Protein AF-T1D1I5-F1 (afdb_monomer)

Secondary structure (DSSP, 8-state):
-HHHHHHHHSSS-EEEEE--S-TTSS--EEEEEEEEEEETTEEEEEEEEEE-------HHHHHHHHHHHHHHHTS---HHHHHHHHHTT-

Radius of gyration: 21.65 Å; Cα contacts (8 Å, |Δi|>4): 83; chains: 1; bounding box: 63×21×51 Å

pLDDT: mean 75.47, std 11.28, range [46.16, 91.44]

Organism: Silene latifolia (NCBI:txid37657)

Sequence (90 aa):
IVHDFYSREVANPIHLTVDTAFTNGVPTIKAFVSVNLALGGQALAAQFQEVPAELLLSEAERVGYELLKSTMADKIPSDMEGMESTLERI

Foldseek 3Di:
DVLVVVVVVDPWDKDWDWPPVCPVLDIDIWIWTWDQDDDPRDGDDTDTDTDDDDDDDDPVRVVVSVVVSVVVVPPDDDVVVVVVVVVVVD

Solvent-accessible surface area (backbone atoms only — not comparable to full-atom values): 5738 Å² total; per-residue (Å²): 108,72,65,67,56,45,53,73,78,37,90,78,47,76,48,74,48,72,49,83,78,43,86,79,79,52,74,48,65,46,30,27,37,72,43,79,42,59,62,96,86,43,80,75,46,78,43,75,46,79,46,97,64,81,91,84,68,55,72,71,53,46,53,55,47,53,56,54,53,54,63,58,69,71,63,64,75,51,74,63,63,57,49,53,64,56,61,77,74,112

Mean predicted aligned error: 12.76 Å

Nearest PDB structures (foldseek):
  8ppl-assembly1_I4  TM=5.840E-01  e=3.740E-06  Homo sapiens
  3j8c-assembly1_F  TM=6.199E-01  e=1.096E-04  Homo sapiens
  8oz0-assembly1_6  TM=5.852E-01  e=1.251E-04  Homo sapiens
  6yam-assembly1_q  TM=5.540E-01  e=4.402E-04  Oryctolagus cuniculus
  8amz-assembly1_U  TM=5.486E-01  e=8.669E-03  Spinacia oleracea

Structure (mmCIF, N/CA/C/O backbone):
data_AF-T1D1I5-F1
#
_entry.id   AF-T1D1I5-F1
#
loop_
_atom_site.group_PDB
_atom_site.id
_atom_site.type_symbol
_atom_site.label_atom_id
_atom_site.label_alt_id
_atom_site.label_comp_id
_atom_site.label_asym_id
_atom_site.label_entity_id
_atom_site.label_seq_id
_atom_site.pdbx_PDB_ins_code
_atom_site.Cartn_x
_atom_site.Cartn_y
_atom_site.Cartn_z
_atom_site.occupancy
_atom_site.B_iso_or_equiv
_atom_site.auth_seq_id
_atom_site.auth_comp_id
_atom_site.auth_asym_id
_atom_site.auth_atom_id
_atom_site.pdbx_PDB_model_num
ATOM 1 N N . ILE A 1 1 ? -5.852 11.192 12.219 1.00 67.94 1 ILE A N 1
ATOM 2 C CA . ILE A 1 1 ? -6.557 12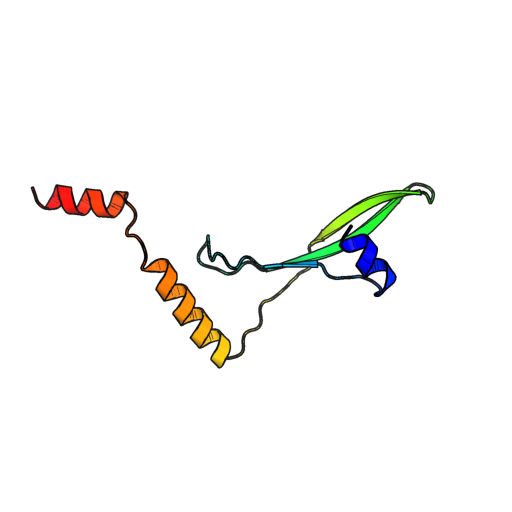.142 11.322 1.00 67.94 1 ILE A CA 1
ATOM 3 C C . ILE A 1 1 ? -7.121 11.413 10.105 1.00 67.94 1 ILE A C 1
ATOM 5 O O . ILE A 1 1 ? -8.327 11.261 10.062 1.00 67.94 1 ILE A O 1
ATOM 9 N N . VAL A 1 2 ? -6.307 10.884 9.178 1.00 82.12 2 VAL A N 1
ATOM 10 C CA . VAL A 1 2 ? -6.850 10.172 7.996 1.00 82.12 2 VAL A CA 1
ATOM 11 C C . VAL A 1 2 ? -7.562 8.862 8.371 1.00 82.12 2 VAL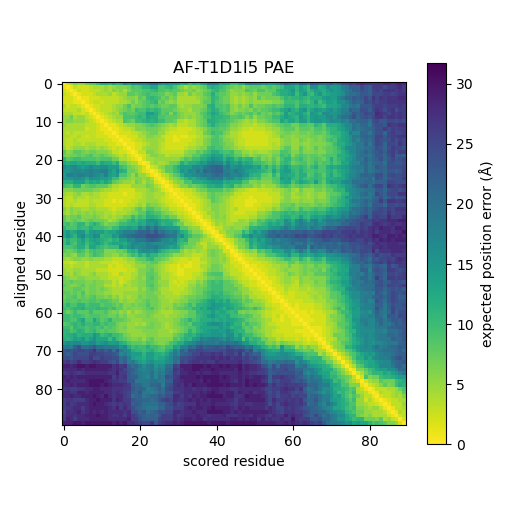 A C 1
ATOM 13 O O . VAL A 1 2 ? -8.685 8.645 7.940 1.00 82.12 2 VAL A O 1
ATOM 16 N N . HIS A 1 3 ? -6.960 8.017 9.218 1.00 75.00 3 HIS A N 1
ATOM 17 C CA . HIS A 1 3 ? -7.587 6.748 9.624 1.00 75.00 3 HIS A CA 1
ATOM 18 C C . HIS A 1 3 ? -8.897 6.953 10.406 1.00 75.00 3 HIS A C 1
ATOM 20 O O . HIS A 1 3 ? -9.876 6.286 10.122 1.00 75.00 3 HIS A O 1
ATOM 26 N N . ASP A 1 4 ? -8.953 7.923 11.327 1.00 75.50 4 ASP A N 1
ATOM 27 C CA . ASP A 1 4 ? -10.159 8.200 12.129 1.00 75.50 4 ASP A CA 1
ATOM 28 C C . ASP A 1 4 ? -11.348 8.656 11.273 1.00 75.50 4 ASP A C 1
ATOM 30 O O . ASP A 1 4 ? -12.494 8.353 11.590 1.00 75.50 4 ASP A O 1
ATOM 34 N N . PHE A 1 5 ? -11.074 9.360 10.172 1.00 81.81 5 PHE A N 1
ATOM 35 C CA . PHE A 1 5 ? -12.105 9.803 9.241 1.00 81.81 5 PHE A CA 1
ATOM 36 C C . PHE A 1 5 ? -12.710 8.617 8.478 1.00 81.81 5 PHE A C 1
ATOM 38 O O . PHE A 1 5 ? -13.920 8.418 8.508 1.00 81.81 5 PHE A O 1
ATOM 45 N N . TYR A 1 6 ? -11.874 7.783 7.853 1.00 80.25 6 TYR A N 1
ATOM 46 C CA . TYR A 1 6 ? -12.358 6.657 7.044 1.00 80.25 6 TYR A CA 1
ATOM 47 C C . TYR A 1 6 ? -12.914 5.495 7.873 1.00 80.25 6 TYR A C 1
ATOM 49 O O . TYR A 1 6 ? -13.817 4.802 7.407 1.00 80.25 6 TYR A O 1
ATOM 57 N N . SER A 1 7 ? -12.455 5.318 9.114 1.00 77.44 7 SER A N 1
ATOM 58 C CA . SER A 1 7 ? -13.013 4.318 10.034 1.00 77.44 7 SER A CA 1
ATOM 59 C C . SER A 1 7 ? -14.477 4.575 10.409 1.00 77.44 7 SER A C 1
ATOM 61 O O . SER A 1 7 ? -15.135 3.670 10.914 1.00 77.44 7 SER A O 1
ATOM 63 N N . ARG A 1 8 ? -14.996 5.793 10.196 1.00 80.88 8 ARG A N 1
ATOM 64 C CA . ARG A 1 8 ? -16.414 6.123 10.431 1.00 80.88 8 ARG A CA 1
ATOM 65 C C . ARG A 1 8 ? -17.309 5.745 9.253 1.00 80.88 8 ARG A C 1
ATOM 67 O O . ARG A 1 8 ? -18.483 5.465 9.458 1.00 80.88 8 ARG A O 1
ATOM 74 N N . GLU A 1 9 ? -16.746 5.729 8.050 1.00 83.19 9 GLU A N 1
ATOM 75 C CA . GLU A 1 9 ? -17.476 5.495 6.802 1.00 83.19 9 GLU A CA 1
ATOM 76 C C . GLU A 1 9 ? -17.468 4.015 6.395 1.00 83.19 9 GLU A C 1
ATOM 78 O O . GLU A 1 9 ? -18.420 3.528 5.788 1.00 83.19 9 GLU A O 1
ATOM 83 N N . VAL A 1 10 ? -16.395 3.283 6.723 1.00 80.81 10 VAL A N 1
ATOM 84 C CA . VAL A 1 10 ? -16.201 1.890 6.299 1.00 80.81 10 VAL A CA 1
ATOM 85 C C . VAL A 1 10 ? -15.680 1.039 7.453 1.00 80.81 10 VAL A C 1
ATOM 87 O O . VAL A 1 10 ? -14.768 1.428 8.182 1.00 80.81 10 VAL A O 1
ATOM 90 N N . ALA A 1 11 ? -16.225 -0.171 7.585 1.00 77.25 11 ALA A N 1
ATOM 91 C CA . ALA A 1 11 ? -15.681 -1.180 8.483 1.00 77.25 11 ALA A CA 1
ATOM 92 C C . ALA A 1 11 ? -14.345 -1.713 7.929 1.00 77.25 11 ALA A C 1
ATOM 94 O O . ALA A 1 11 ? -14.318 -2.291 6.846 1.00 77.25 11 ALA A O 1
ATOM 95 N N . ASN A 1 12 ? -13.259 -1.554 8.695 1.00 80.06 12 ASN A N 1
ATOM 96 C CA . ASN A 1 12 ? -11.886 -1.978 8.363 1.00 80.06 12 ASN A CA 1
ATOM 97 C C . ASN A 1 12 ? -11.279 -1.280 7.124 1.00 80.06 12 ASN A C 1
ATOM 99 O O . ASN A 1 12 ? -11.098 -1.912 6.081 1.00 80.06 12 ASN A O 1
ATOM 103 N N . PRO A 1 13 ? -10.922 0.014 7.216 1.00 85.81 13 PRO A N 1
ATOM 104 C CA . PRO A 1 13 ? -10.246 0.705 6.122 1.00 85.81 13 PRO A CA 1
ATOM 105 C C . PRO A 1 13 ? -8.831 0.150 5.880 1.00 85.81 13 PRO A C 1
ATOM 107 O O . PRO A 1 13 ? -8.087 -0.131 6.824 1.00 85.81 13 PRO A O 1
ATOM 110 N N . ILE A 1 14 ? -8.444 0.049 4.603 1.00 88.69 14 ILE A N 1
ATOM 111 C CA . ILE A 1 14 ? -7.093 -0.337 4.175 1.00 88.69 14 ILE A CA 1
ATOM 112 C C . ILE A 1 14 ? -6.317 0.912 3.754 1.00 88.69 14 ILE A C 1
ATOM 114 O O . ILE A 1 14 ? -6.716 1.649 2.853 1.00 88.69 14 ILE A O 1
ATOM 118 N N . HIS A 1 15 ? 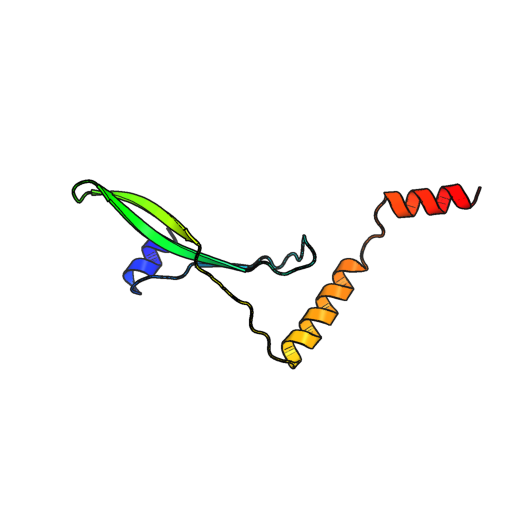-5.180 1.134 4.401 1.00 89.31 15 H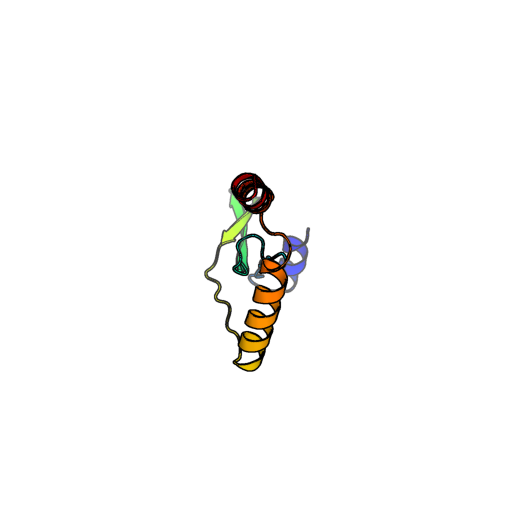IS A N 1
ATOM 119 C CA . HIS A 1 15 ? -4.229 2.189 4.093 1.00 89.31 15 HIS A CA 1
ATOM 120 C C . HIS A 1 15 ? -3.129 1.637 3.192 1.00 89.31 15 HIS A C 1
ATOM 122 O O . HIS A 1 15 ? -2.342 0.799 3.619 1.00 89.31 15 HIS A O 1
ATOM 128 N N . LEU A 1 16 ? -3.060 2.123 1.957 1.00 89.50 16 LEU A N 1
ATOM 129 C CA . LEU A 1 16 ? -2.033 1.735 0.995 1.00 89.50 16 LEU A CA 1
ATOM 130 C C . LEU A 1 16 ? -0.955 2.814 0.917 1.00 89.50 16 LEU A C 1
ATOM 132 O O . LEU A 1 16 ? -1.259 3.990 0.715 1.00 89.50 16 LEU A O 1
ATOM 136 N N . THR A 1 17 ? 0.304 2.410 1.046 1.00 87.31 17 THR A N 1
ATOM 137 C CA . THR A 1 17 ? 1.462 3.247 0.725 1.00 87.31 17 THR A CA 1
ATOM 138 C C . THR A 1 17 ? 2.111 2.709 -0.537 1.00 87.31 17 THR A C 1
ATOM 140 O O . THR A 1 17 ? 2.468 1.531 -0.582 1.00 87.31 17 THR A O 1
ATOM 143 N N . VAL A 1 18 ? 2.261 3.569 -1.539 1.00 84.69 18 VAL A N 1
ATOM 144 C CA . VAL A 1 18 ? 2.837 3.223 -2.839 1.00 84.69 18 VAL A CA 1
ATOM 145 C C . VAL A 1 18 ? 4.098 4.052 -3.034 1.00 84.69 18 VAL A C 1
ATOM 147 O O . VAL A 1 18 ? 4.022 5.281 -3.098 1.00 84.69 18 VAL A O 1
ATOM 150 N N . ASP A 1 19 ? 5.248 3.390 -3.128 1.00 80.62 19 ASP A N 1
ATOM 151 C CA . ASP A 1 19 ? 6.474 4.042 -3.578 1.00 80.62 19 ASP A CA 1
ATOM 152 C C . ASP A 1 19 ? 6.446 4.179 -5.105 1.00 80.62 19 ASP A C 1
ATOM 154 O O . ASP A 1 19 ? 6.526 3.194 -5.841 1.00 80.62 19 ASP A O 1
ATOM 158 N N . THR A 1 20 ? 6.319 5.420 -5.569 1.00 74.94 20 THR A N 1
ATOM 159 C CA . THR A 1 20 ? 6.355 5.792 -6.992 1.00 74.94 20 THR A CA 1
ATOM 160 C C . THR A 1 20 ? 7.713 6.333 -7.423 1.00 74.94 20 THR A C 1
ATOM 162 O O . THR A 1 20 ? 7.906 6.618 -8.602 1.00 74.94 20 THR A O 1
ATOM 165 N N . ALA A 1 21 ? 8.659 6.483 -6.494 1.00 68.88 21 ALA A N 1
ATOM 166 C CA . ALA A 1 21 ? 9.982 7.022 -6.778 1.00 68.88 21 ALA A CA 1
ATOM 167 C C . ALA A 1 21 ? 10.952 5.954 -7.310 1.00 68.88 21 ALA A C 1
ATOM 169 O O . ALA A 1 21 ? 12.082 6.288 -7.649 1.00 68.88 21 ALA A O 1
ATOM 170 N N . PHE A 1 22 ? 10.522 4.684 -7.387 1.00 66.06 22 PHE A N 1
ATOM 171 C CA . PHE A 1 22 ? 11.313 3.557 -7.903 1.00 66.06 22 PHE A CA 1
ATOM 172 C C . PHE A 1 22 ? 12.721 3.479 -7.294 1.00 66.06 22 PHE A C 1
ATOM 174 O O . PHE A 1 22 ? 13.656 3.007 -7.937 1.00 66.06 22 PHE A O 1
ATOM 181 N N . THR A 1 23 ? 12.874 3.923 -6.044 1.00 63.88 23 THR A N 1
ATOM 182 C CA . THR A 1 23 ? 14.186 4.148 -5.412 1.00 63.88 23 THR A CA 1
ATOM 183 C C . THR A 1 23 ? 15.040 2.884 -5.320 1.00 63.88 23 THR A C 1
ATOM 185 O O . THR A 1 23 ? 16.259 2.960 -5.412 1.00 63.88 23 THR A O 1
ATOM 188 N N . ASN A 1 24 ? 14.400 1.715 -5.236 1.00 63.53 24 ASN A N 1
ATOM 189 C CA . ASN A 1 24 ? 15.046 0.400 -5.249 1.00 63.53 24 ASN A CA 1
ATOM 190 C C . ASN A 1 24 ? 14.840 -0.379 -6.566 1.00 63.53 24 ASN A C 1
ATOM 192 O O . ASN A 1 24 ? 15.029 -1.595 -6.603 1.00 63.53 24 ASN A O 1
ATOM 196 N N . GLY A 1 25 ? 14.389 0.271 -7.645 1.00 61.41 25 GLY A N 1
ATOM 197 C CA . GLY A 1 25 ? 14.125 -0.379 -8.937 1.00 61.41 25 GLY A CA 1
ATOM 198 C C . GLY A 1 25 ? 12.918 -1.335 -8.954 1.00 61.41 25 GLY A C 1
ATOM 199 O O . GLY A 1 25 ? 12.667 -1.999 -9.966 1.00 61.41 25 GLY A O 1
ATOM 200 N N . VAL A 1 26 ? 12.161 -1.413 -7.855 1.00 64.81 26 VAL A N 1
ATOM 201 C CA . VAL A 1 26 ? 10.916 -2.183 -7.716 1.00 64.81 26 VAL A CA 1
ATOM 202 C C . VAL A 1 26 ? 9.884 -1.301 -6.996 1.00 64.81 26 VAL A C 1
ATOM 204 O O . VAL A 1 26 ? 10.226 -0.724 -5.963 1.00 64.81 26 VAL A O 1
ATOM 207 N N . PRO A 1 27 ? 8.643 -1.167 -7.500 1.00 66.19 27 PRO A N 1
ATOM 208 C CA . PRO A 1 27 ? 7.572 -0.472 -6.807 1.00 66.19 27 PRO A CA 1
ATOM 209 C C . PRO A 1 27 ? 7.266 -1.243 -5.530 1.00 66.19 27 PRO A C 1
ATOM 211 O O . PRO A 1 27 ? 7.044 -2.456 -5.553 1.00 66.19 27 PRO A O 1
ATOM 214 N N . THR A 1 28 ? 7.249 -0.544 -4.406 1.00 77.12 28 THR A N 1
ATOM 215 C CA . THR A 1 28 ? 6.858 -1.156 -3.140 1.00 77.12 28 THR A CA 1
ATOM 216 C C . THR A 1 28 ? 5.463 -0.680 -2.787 1.00 77.12 28 THR A C 1
ATOM 218 O O . THR A 1 28 ? 5.195 0.516 -2.679 1.00 77.12 28 THR A O 1
ATOM 221 N N . ILE A 1 29 ? 4.550 -1.639 -2.654 1.00 86.31 29 ILE A N 1
ATOM 222 C CA . ILE A 1 29 ? 3.209 -1.403 -2.137 1.00 86.31 29 ILE A CA 1
ATOM 223 C C . ILE A 1 29 ? 3.148 -2.080 -0.785 1.00 86.31 29 ILE A C 1
ATOM 225 O O . ILE A 1 29 ? 3.451 -3.265 -0.666 1.00 86.31 29 ILE A O 1
ATOM 229 N N . LYS A 1 30 ? 2.759 -1.318 0.231 1.00 89.25 30 LYS A N 1
ATOM 230 C CA . LYS A 1 30 ? 2.449 -1.860 1.551 1.00 89.25 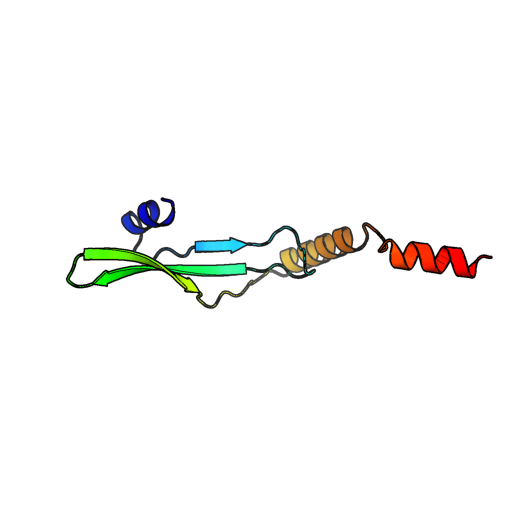30 LYS A CA 1
ATOM 231 C C . LYS A 1 30 ? 1.033 -1.480 1.914 1.00 89.25 30 LYS A C 1
ATOM 233 O O . LYS A 1 30 ? 0.613 -0.344 1.687 1.00 89.25 30 LYS A O 1
ATOM 238 N N . ALA A 1 31 ? 0.305 -2.440 2.455 1.00 91.31 31 ALA A N 1
ATOM 239 C CA . ALA A 1 31 ? -1.053 -2.251 2.917 1.00 91.31 31 ALA A CA 1
ATOM 240 C C . ALA A 1 31 ? -1.089 -2.382 4.434 1.00 91.31 31 ALA A C 1
ATOM 242 O O . ALA A 1 31 ? -0.446 -3.259 5.006 1.00 91.31 31 ALA A O 1
ATOM 243 N N . PHE A 1 32 ? -1.871 -1.529 5.081 1.00 90.56 32 PHE A N 1
ATOM 244 C CA . PHE A 1 32 ? -2.038 -1.529 6.524 1.00 90.56 32 PHE A CA 1
ATOM 245 C C . PHE A 1 32 ? -3.510 -1.428 6.891 1.00 90.56 32 PHE A C 1
ATOM 247 O O . PHE A 1 32 ? -4.255 -0.659 6.287 1.00 90.56 32 PHE A O 1
ATOM 254 N N . VAL A 1 33 ? -3.915 -2.139 7.934 1.00 89.44 33 VAL A N 1
ATOM 255 C CA . VAL A 1 33 ? -5.205 -1.931 8.594 1.00 89.44 33 VAL A CA 1
ATOM 256 C C . VAL A 1 33 ? -4.979 -1.210 9.918 1.00 89.44 33 VAL A C 1
ATOM 258 O O . VAL A 1 33 ? -4.029 -1.509 10.646 1.00 89.44 33 VAL A O 1
ATOM 261 N N . SER A 1 34 ? -5.828 -0.227 10.218 1.00 85.12 34 SER A N 1
ATOM 262 C CA . SER A 1 34 ? -5.792 0.474 11.501 1.00 85.12 34 SER A CA 1
ATOM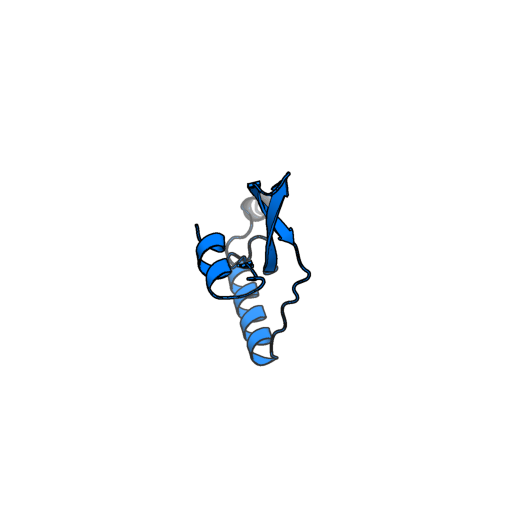 263 C C . SER A 1 34 ? -6.668 -0.255 12.516 1.00 85.12 34 SER A C 1
ATOM 265 O O . SER A 1 34 ? -7.867 -0.423 12.300 1.00 85.12 34 SER A O 1
ATOM 267 N N . VAL A 1 35 ? -6.071 -0.675 13.627 1.00 81.94 35 VAL A N 1
ATOM 268 C CA . VAL A 1 35 ? -6.759 -1.317 14.748 1.00 81.94 35 VAL A CA 1
ATOM 269 C C . VAL A 1 35 ? -6.710 -0.377 15.942 1.00 81.94 35 VAL A C 1
ATOM 271 O O . VAL A 1 35 ? -5.643 0.108 16.324 1.00 81.94 35 VAL A O 1
ATOM 274 N N . ASN A 1 36 ? -7.869 -0.107 16.540 1.00 78.12 36 ASN A N 1
ATOM 275 C CA . ASN A 1 36 ? -7.933 0.700 17.749 1.00 78.12 36 ASN A CA 1
ATOM 276 C C . ASN A 1 36 ? -7.510 -0.155 18.949 1.00 78.12 36 ASN A C 1
ATOM 278 O O . ASN A 1 36 ? -8.212 -1.089 19.340 1.00 78.12 36 ASN A O 1
ATOM 282 N N . LEU A 1 37 ? -6.350 0.151 19.519 1.00 77.56 37 LEU A N 1
ATOM 283 C CA . LEU A 1 37 ? -5.853 -0.496 20.719 1.00 77.56 37 LEU A CA 1
ATOM 284 C C . LEU A 1 37 ? -6.572 0.119 21.918 1.00 77.56 37 LEU A C 1
ATOM 286 O O . LEU A 1 37 ? -6.316 1.266 22.285 1.00 77.56 37 LEU A O 1
ATOM 290 N N . ALA A 1 38 ? -7.472 -0.646 22.530 1.00 76.75 38 ALA A N 1
ATOM 291 C CA . ALA A 1 38 ? -8.190 -0.238 23.729 1.00 76.75 38 ALA A CA 1
ATOM 292 C C . ALA A 1 38 ? -7.782 -1.096 24.930 1.00 76.75 38 ALA A C 1
ATOM 294 O O . ALA A 1 38 ? -7.653 -2.315 24.819 1.00 76.75 38 ALA A O 1
ATOM 295 N N . LEU A 1 39 ? -7.634 -0.465 26.094 1.00 77.31 39 LEU A N 1
ATOM 296 C CA . LEU A 1 39 ? -7.456 -1.149 27.375 1.00 77.31 39 LEU A CA 1
ATOM 297 C C . LEU A 1 39 ? -8.565 -0.688 28.320 1.00 77.31 39 LEU A C 1
ATOM 299 O O . LEU A 1 39 ? -8.767 0.508 28.509 1.00 77.31 39 LEU A O 1
ATOM 303 N N . GLY A 1 40 ? -9.326 -1.632 28.877 1.00 77.88 40 GLY A N 1
ATOM 304 C CA . GLY A 1 40 ? -10.419 -1.311 29.805 1.00 77.88 40 GLY A CA 1
ATOM 305 C C . GLY A 1 40 ? -11.549 -0.460 29.206 1.00 77.88 40 GLY A C 1
ATOM 306 O O . GLY A 1 40 ? -12.236 0.235 29.944 1.00 77.88 40 GLY A O 1
ATOM 307 N N . GLY A 1 41 ? -11.738 -0.481 27.881 1.00 70.69 41 GLY A N 1
ATOM 308 C CA . GLY A 1 41 ? -12.775 0.297 27.190 1.00 70.69 41 GLY A CA 1
ATOM 309 C C . GLY A 1 41 ? -12.368 1.723 26.798 1.00 70.69 41 GLY A C 1
ATOM 310 O O . GLY A 1 41 ? -13.136 2.392 26.110 1.00 70.69 41 GLY A O 1
ATOM 311 N N . GLN A 1 42 ? -11.163 2.180 27.160 1.00 73.12 42 GLN A N 1
ATOM 312 C CA . GLN A 1 42 ? -10.600 3.431 26.646 1.00 73.12 42 GLN A CA 1
ATOM 313 C C . GLN A 1 42 ? -9.639 3.154 25.488 1.00 73.12 42 GLN A C 1
ATOM 315 O O . GLN A 1 42 ? -8.734 2.327 25.601 1.00 73.12 42 GLN A O 1
ATOM 320 N N . ALA A 1 43 ? -9.838 3.865 24.376 1.00 70.94 43 ALA A N 1
ATOM 321 C CA . ALA A 1 43 ? -8.926 3.863 23.239 1.00 70.94 43 ALA A CA 1
ATOM 322 C C . ALA A 1 43 ? -7.592 4.510 23.645 1.00 70.94 43 ALA A C 1
ATOM 324 O O . ALA A 1 43 ? -7.563 5.677 24.035 1.00 70.94 43 ALA A O 1
ATOM 325 N N . LEU A 1 44 ? -6.504 3.744 23.576 1.00 77.06 44 LEU A N 1
ATOM 326 C CA . LEU A 1 44 ? -5.152 4.194 23.908 1.00 77.06 44 LEU A CA 1
ATOM 327 C C . LEU A 1 44 ? -4.424 4.729 22.676 1.00 77.06 44 LEU A C 1
ATOM 329 O O . LEU A 1 44 ? -3.797 5.784 22.738 1.00 77.06 44 LEU A O 1
ATOM 333 N N . ALA A 1 45 ? -4.478 3.988 21.567 1.00 76.81 45 ALA A N 1
ATOM 334 C CA . ALA A 1 45 ? -3.763 4.327 20.342 1.00 76.81 45 ALA A CA 1
ATOM 335 C C . ALA A 1 45 ? -4.343 3.594 19.128 1.00 76.81 45 ALA A C 1
ATOM 337 O O . ALA A 1 45 ? -4.938 2.530 19.255 1.00 76.81 45 ALA A O 1
ATOM 338 N N . ALA A 1 46 ? -4.093 4.126 17.934 1.00 78.00 46 ALA A N 1
ATOM 339 C CA . ALA A 1 46 ? -4.299 3.398 16.690 1.00 78.00 46 ALA A CA 1
ATOM 340 C C . ALA A 1 46 ? -3.008 2.654 16.317 1.00 78.00 46 ALA A C 1
ATOM 342 O O . ALA A 1 46 ? -1.956 3.276 16.158 1.00 78.00 46 ALA A O 1
ATOM 343 N N . GLN A 1 47 ? -3.087 1.334 16.171 1.00 84.50 47 GLN A N 1
ATOM 344 C CA . GLN A 1 47 ? -2.001 0.498 15.667 1.00 84.50 47 GLN A CA 1
ATOM 345 C C . GLN A 1 47 ? -2.217 0.223 14.178 1.00 84.50 47 GLN A C 1
ATOM 347 O O . GLN A 1 47 ? -3.341 -0.021 13.752 1.00 84.50 47 GLN A O 1
ATOM 352 N N . PHE A 1 48 ? -1.145 0.241 13.389 1.00 88.56 48 PHE A N 1
ATOM 353 C CA . PHE A 1 48 ? -1.180 -0.166 11.987 1.00 88.56 48 PHE A CA 1
ATOM 354 C C . PHE A 1 48 ? -0.578 -1.558 11.854 1.00 88.56 48 PHE A C 1
ATOM 356 O O . PHE A 1 48 ? 0.595 -1.757 12.168 1.00 88.56 48 PHE A O 1
ATOM 363 N N . GLN A 1 49 ? -1.387 -2.515 11.410 1.00 89.62 49 GLN A N 1
ATOM 364 C CA . GLN A 1 49 ? -0.943 -3.872 11.124 1.00 89.62 49 GLN A CA 1
ATOM 365 C C . GLN A 1 49 ? -0.780 -4.036 9.617 1.00 89.62 49 GLN A C 1
ATOM 367 O O . GLN A 1 49 ? -1.711 -3.752 8.865 1.00 89.62 49 GLN A O 1
ATOM 372 N N . GLU A 1 50 ? 0.398 -4.480 9.183 1.00 91.25 50 GLU A N 1
ATOM 373 C CA . GLU A 1 50 ? 0.654 -4.780 7.775 1.00 91.25 50 GLU A CA 1
ATOM 374 C C . GLU A 1 50 ? -0.168 -5.995 7.334 1.00 91.25 50 GLU A C 1
ATOM 376 O O . GLU A 1 50 ? -0.271 -6.989 8.060 1.00 91.25 50 GLU A O 1
ATOM 381 N N . VAL A 1 51 ? -0.766 -5.900 6.149 1.00 91.44 51 VAL A N 1
ATOM 382 C CA . VAL A 1 51 ? -1.516 -6.985 5.511 1.00 91.44 51 VAL A CA 1
ATOM 383 C C . VAL A 1 51 ? -0.872 -7.324 4.168 1.00 91.44 51 VAL A C 1
ATOM 385 O O . VAL A 1 51 ? -0.330 -6.428 3.514 1.00 91.44 51 VAL A O 1
ATOM 388 N N . PRO A 1 52 ? -0.908 -8.600 3.742 1.00 89.44 52 PRO A N 1
ATOM 389 C CA . PRO A 1 52 ? -0.336 -8.993 2.462 1.00 89.44 52 PRO A CA 1
ATOM 390 C C . PRO A 1 52 ? -1.019 -8.233 1.322 1.00 89.44 52 PRO A C 1
ATOM 392 O O . PRO A 1 52 ? -2.246 -8.197 1.230 1.00 89.44 52 PRO A O 1
ATOM 395 N N . ALA A 1 53 ? -0.205 -7.626 0.463 1.00 87.56 53 ALA A N 1
ATOM 396 C CA . ALA A 1 53 ? -0.646 -6.913 -0.723 1.00 87.56 53 ALA A CA 1
ATOM 397 C C . ALA A 1 53 ? 0.195 -7.356 -1.916 1.00 87.56 53 ALA A C 1
ATOM 399 O O . ALA A 1 53 ? 1.420 -7.436 -1.829 1.00 87.56 53 ALA A O 1
ATOM 400 N N . GLU A 1 54 ? -0.473 -7.622 -3.032 1.00 84.62 54 GLU A N 1
ATOM 401 C CA . GLU A 1 54 ? 0.163 -8.018 -4.282 1.00 84.62 54 GLU A CA 1
ATOM 402 C C . GLU A 1 54 ? -0.219 -7.031 -5.381 1.00 84.62 54 GLU A C 1
ATOM 404 O O . GLU A 1 54 ? -1.375 -6.618 -5.499 1.00 84.62 54 GLU A O 1
ATOM 409 N N . LEU A 1 55 ? 0.770 -6.642 -6.185 1.00 80.94 55 LEU A N 1
ATOM 410 C CA . LEU A 1 55 ? 0.555 -5.799 -7.352 1.00 80.94 55 LEU A CA 1
ATOM 411 C C . LEU A 1 55 ? 0.224 -6.686 -8.552 1.00 80.94 55 LEU A C 1
ATOM 413 O O . LEU A 1 55 ? 1.088 -7.395 -9.065 1.00 80.94 55 LEU A O 1
ATOM 417 N N . LEU A 1 56 ? -1.021 -6.621 -9.010 1.00 85.06 56 LEU A N 1
ATOM 418 C CA . LEU A 1 56 ? -1.472 -7.295 -10.221 1.00 85.06 56 LEU A CA 1
ATOM 419 C C . LEU A 1 56 ? -1.557 -6.267 -11.349 1.00 85.06 56 LEU A C 1
ATOM 421 O O . LEU A 1 56 ? -2.314 -5.305 -11.253 1.00 85.06 56 LEU A O 1
ATOM 425 N N . LEU A 1 57 ? -0.766 -6.471 -12.400 1.00 83.31 57 LEU A N 1
ATOM 426 C CA . LEU A 1 57 ? -0.733 -5.616 -13.587 1.00 83.31 57 LEU A CA 1
ATOM 427 C C . LEU A 1 57 ? -1.308 -6.386 -14.773 1.00 83.31 57 LEU A C 1
ATOM 429 O O . LEU A 1 57 ? -0.970 -7.557 -14.977 1.00 83.31 57 LEU A O 1
ATOM 433 N N . SER A 1 58 ? -2.130 -5.726 -15.583 1.00 90.00 58 SER A N 1
ATOM 434 C CA . SER A 1 58 ? -2.478 -6.236 -16.911 1.00 90.00 58 SER A CA 1
ATOM 435 C C . SER A 1 58 ? -1.254 -6.233 -17.835 1.00 90.00 58 SER A C 1
ATOM 437 O O . SER A 1 58 ? -0.252 -5.569 -17.564 1.00 90.00 58 SER A O 1
ATOM 439 N N . GLU A 1 59 ? -1.314 -6.954 -18.959 1.00 87.31 59 GLU A N 1
ATOM 440 C CA . GLU A 1 59 ? -0.184 -7.000 -19.900 1.00 87.31 59 GLU A CA 1
ATOM 441 C C . GLU A 1 59 ? 0.200 -5.610 -20.426 1.00 87.31 59 GLU A C 1
ATOM 443 O O . GLU A 1 59 ? 1.383 -5.277 -20.476 1.00 87.31 59 GLU A O 1
ATOM 448 N N . ALA A 1 60 ? -0.787 -4.768 -20.746 1.00 86.88 60 ALA A N 1
ATOM 449 C CA . ALA A 1 60 ? -0.539 -3.403 -21.204 1.00 86.88 60 ALA A CA 1
ATOM 450 C C . ALA A 1 60 ? 0.154 -2.551 -20.125 1.00 86.88 60 ALA A C 1
ATOM 452 O O . ALA A 1 60 ? 1.113 -1.834 -20.417 1.00 86.88 60 ALA A O 1
ATOM 453 N N . GLU A 1 61 ? -0.288 -2.666 -18.870 1.00 84.00 61 GLU A N 1
ATOM 454 C CA . GLU A 1 61 ? 0.323 -1.961 -17.738 1.00 84.00 61 GLU A CA 1
ATOM 455 C C . GLU A 1 61 ? 1.727 -2.475 -17.446 1.00 84.00 61 GLU A C 1
ATOM 457 O O . GLU A 1 61 ? 2.613 -1.675 -17.163 1.00 84.00 61 GLU A O 1
ATOM 462 N N . ARG A 1 62 ? 1.964 -3.784 -17.575 1.00 83.44 62 ARG A N 1
ATOM 463 C CA . ARG A 1 62 ? 3.290 -4.383 -17.404 1.00 83.44 62 ARG A CA 1
ATOM 464 C C . ARG A 1 62 ? 4.285 -3.853 -18.436 1.00 83.44 62 ARG A C 1
ATOM 466 O O . ARG A 1 62 ? 5.415 -3.540 -18.074 1.00 83.44 62 ARG A O 1
ATOM 473 N N . VAL A 1 63 ? 3.872 -3.717 -19.697 1.00 85.12 63 VAL A N 1
ATOM 474 C CA . VAL A 1 63 ? 4.723 -3.147 -20.757 1.00 85.12 63 VAL A CA 1
ATOM 475 C C . VAL A 1 63 ? 5.039 -1.677 -20.473 1.00 85.12 63 VAL A C 1
ATOM 477 O O . VAL A 1 63 ? 6.201 -1.277 -20.542 1.00 85.12 63 VAL A O 1
ATOM 480 N N . GLY A 1 64 ? 4.031 -0.876 -20.108 1.00 80.81 64 GLY A N 1
ATOM 481 C CA . GLY A 1 64 ? 4.243 0.525 -19.729 1.00 80.81 64 GLY A CA 1
ATOM 482 C C . GLY A 1 64 ? 5.139 0.671 -18.495 1.00 80.81 64 GLY A C 1
ATOM 483 O O . GLY A 1 64 ? 6.014 1.532 -18.453 1.00 80.81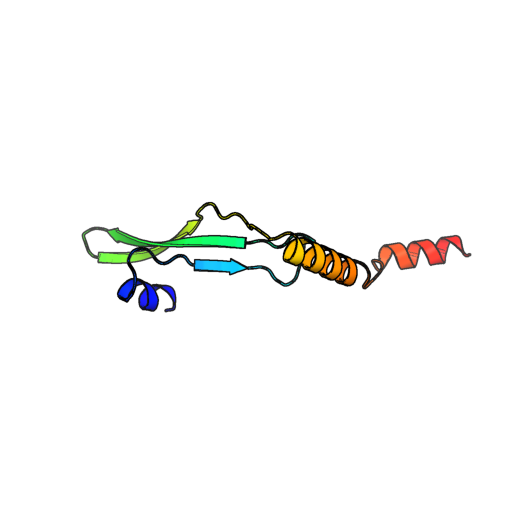 64 GLY A O 1
ATOM 484 N N . TYR A 1 65 ? 4.966 -0.217 -17.521 1.00 77.94 65 TYR A N 1
ATOM 485 C CA . TYR A 1 65 ? 5.768 -0.290 -16.309 1.00 77.94 65 TYR A CA 1
ATOM 486 C C . TYR A 1 65 ? 7.248 -0.592 -16.602 1.00 77.94 65 TYR A C 1
ATOM 488 O O . TYR A 1 65 ? 8.119 0.128 -16.112 1.00 77.94 65 TYR A O 1
ATOM 496 N N . GLU A 1 66 ? 7.547 -1.596 -17.433 1.00 78.81 66 GLU A N 1
ATOM 497 C CA . GLU A 1 66 ? 8.932 -1.924 -17.810 1.00 78.81 66 GLU A CA 1
ATOM 498 C C . GLU A 1 66 ? 9.607 -0.766 -18.566 1.00 78.81 66 GLU A C 1
ATOM 500 O O . GLU A 1 66 ? 10.762 -0.438 -18.291 1.00 78.81 66 GLU A O 1
ATOM 505 N N . LEU A 1 67 ? 8.873 -0.079 -19.450 1.00 80.25 67 LEU A N 1
ATOM 506 C CA . LEU A 1 67 ? 9.381 1.084 -20.186 1.00 80.25 67 LEU A CA 1
ATOM 507 C C . LEU A 1 67 ? 9.716 2.274 -19.266 1.00 80.25 67 LEU A C 1
ATOM 509 O O . LEU A 1 67 ? 10.725 2.962 -19.450 1.00 80.25 67 LEU A O 1
ATOM 513 N N . LEU A 1 68 ? 8.871 2.545 -18.269 1.00 73.88 68 LEU A N 1
ATOM 514 C CA . LEU A 1 68 ? 9.113 3.619 -17.301 1.00 73.88 68 LEU A CA 1
ATOM 515 C C . LEU A 1 68 ? 10.294 3.288 -16.386 1.00 73.88 68 LEU A C 1
ATOM 517 O O . LEU A 1 68 ? 11.133 4.153 -16.128 1.00 73.88 68 LEU A O 1
ATOM 521 N N . LYS A 1 69 ? 10.397 2.027 -15.959 1.00 69.69 69 LYS A N 1
ATOM 522 C CA . LYS A 1 69 ? 11.511 1.535 -15.149 1.00 69.69 69 LYS A CA 1
ATOM 523 C C . LYS A 1 69 ? 12.853 1.682 -15.874 1.00 69.69 69 LYS A C 1
ATOM 525 O O . LYS A 1 69 ? 13.801 2.193 -15.278 1.00 69.69 69 LYS A O 1
ATOM 530 N N . SER A 1 70 ? 12.940 1.294 -17.150 1.00 61.19 70 SER A N 1
ATOM 531 C CA . SER A 1 70 ? 14.186 1.418 -17.924 1.00 61.19 70 SER A CA 1
ATOM 532 C C . SER A 1 70 ? 14.612 2.876 -18.114 1.00 61.19 70 SER A C 1
ATOM 534 O O . SER A 1 70 ? 15.795 3.189 -18.057 1.00 61.19 70 SER A O 1
ATOM 536 N N . THR A 1 71 ? 13.649 3.786 -18.275 1.00 58.75 71 THR A N 1
ATOM 537 C CA . THR A 1 71 ? 13.919 5.216 -18.497 1.00 58.75 71 THR A CA 1
ATOM 538 C C . THR A 1 71 ? 14.475 5.923 -17.249 1.00 58.75 71 THR A C 1
ATOM 540 O O . THR A 1 71 ? 15.175 6.928 -17.375 1.00 58.75 71 THR A O 1
ATOM 543 N N . MET A 1 72 ? 14.181 5.421 -16.041 1.00 55.91 72 MET A N 1
ATOM 544 C CA . MET A 1 72 ? 14.719 5.975 -14.788 1.00 55.91 72 MET A CA 1
ATOM 545 C C . MET A 1 72 ? 16.110 5.432 -14.435 1.00 55.91 72 MET A C 1
ATOM 547 O O . MET A 1 72 ? 16.910 6.182 -13.886 1.00 55.91 72 MET A O 1
ATOM 551 N N . ALA A 1 73 ? 16.416 4.174 -14.773 1.00 54.69 73 ALA A N 1
ATOM 552 C CA . ALA A 1 73 ? 17.735 3.575 -14.532 1.00 54.69 73 ALA A CA 1
ATOM 553 C C . ALA A 1 73 ? 18.835 4.129 -15.459 1.00 54.69 73 ALA A C 1
ATOM 555 O O . ALA A 1 73 ? 20.004 4.122 -15.095 1.00 54.69 73 ALA A O 1
ATOM 556 N N . ASP A 1 74 ? 18.462 4.634 -16.638 1.00 52.84 74 ASP A N 1
ATOM 557 C CA . ASP A 1 74 ? 19.400 5.187 -17.627 1.00 52.84 74 ASP A CA 1
ATOM 558 C C . ASP A 1 74 ? 19.908 6.597 -17.260 1.00 52.84 74 ASP A C 1
ATOM 560 O O . ASP A 1 74 ? 20.847 7.123 -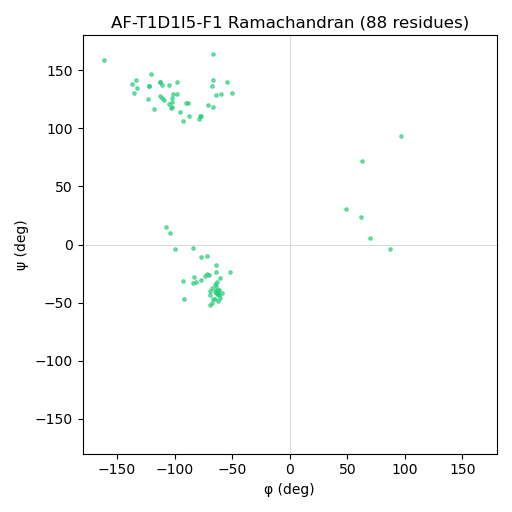17.859 1.00 52.84 74 ASP A O 1
ATOM 564 N N . LYS A 1 75 ? 19.302 7.244 -16.255 1.00 54.19 75 LYS A N 1
ATOM 565 C CA . LYS A 1 75 ? 19.749 8.558 -15.795 1.00 54.19 75 LYS A CA 1
ATOM 566 C C . LYS A 1 75 ? 20.735 8.415 -14.645 1.00 54.19 75 LYS A C 1
ATOM 568 O O . LYS A 1 75 ? 20.338 8.261 -13.497 1.00 54.19 75 LYS A O 1
ATOM 573 N N . ILE A 1 76 ? 21.989 8.682 -15.008 1.00 53.91 76 ILE A N 1
ATOM 574 C CA . ILE A 1 76 ? 23.167 8.933 -14.170 1.00 53.91 76 ILE A CA 1
ATOM 575 C C . ILE A 1 76 ? 2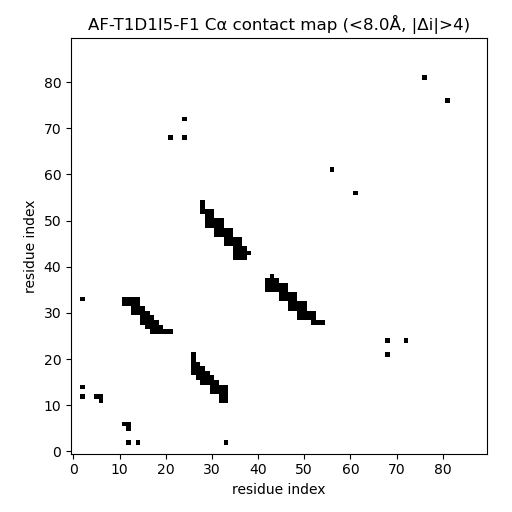3.998 7.653 -13.989 1.00 53.91 76 ILE A C 1
ATOM 577 O O . ILE A 1 76 ? 23.726 6.887 -13.065 1.00 53.91 76 ILE A O 1
ATOM 581 N N . PRO A 1 77 ? 25.024 7.410 -14.843 1.00 54.38 77 PRO A N 1
ATOM 582 C CA . PRO A 1 77 ? 26.113 6.523 -14.442 1.00 54.38 77 PRO A CA 1
ATOM 583 C C . PRO A 1 77 ? 26.590 6.997 -13.075 1.00 54.38 77 PRO A C 1
ATOM 585 O O . PRO A 1 77 ? 26.774 8.204 -12.880 1.00 54.38 77 PRO A O 1
ATOM 588 N N . SER A 1 78 ? 26.711 6.078 -12.119 1.00 62.69 78 SER A N 1
ATOM 589 C CA . SER A 1 78 ? 27.150 6.458 -10.783 1.00 62.69 78 SER A CA 1
ATOM 590 C C . SER A 1 78 ? 28.480 7.207 -10.905 1.00 62.69 78 SER A C 1
ATOM 592 O O . SER A 1 78 ? 29.323 6.847 -11.730 1.00 62.69 78 SER A O 1
ATOM 594 N N . ASP A 1 79 ? 28.676 8.275 -10.124 1.00 59.50 79 ASP A N 1
ATOM 595 C CA . ASP A 1 79 ? 29.889 9.109 -10.208 1.00 59.50 79 ASP A CA 1
ATOM 596 C C . ASP A 1 79 ? 31.185 8.272 -10.119 1.00 59.50 79 ASP A C 1
ATOM 598 O O . ASP A 1 79 ? 32.230 8.660 -10.636 1.00 59.50 79 ASP A O 1
ATOM 602 N N . MET A 1 80 ? 31.095 7.086 -9.508 1.00 58.81 80 MET A N 1
ATOM 603 C CA . MET A 1 80 ? 32.150 6.083 -9.422 1.00 58.81 80 MET A CA 1
ATOM 604 C C . MET A 1 80 ? 32.502 5.453 -10.782 1.00 58.81 80 MET A C 1
ATOM 606 O O . MET A 1 80 ? 33.668 5.493 -11.172 1.00 58.81 80 MET A O 1
ATOM 610 N N . GLU A 1 81 ? 31.517 4.976 -11.548 1.00 63.69 81 GLU A N 1
ATOM 611 C CA . GLU A 1 81 ? 31.731 4.399 -12.889 1.00 63.69 81 GLU A CA 1
ATOM 612 C C . GLU A 1 81 ? 32.255 5.450 -13.887 1.00 63.69 81 GLU A C 1
ATOM 614 O O . GLU A 1 81 ? 33.097 5.164 -14.745 1.00 63.69 81 GLU A O 1
ATOM 619 N N . GLY A 1 82 ? 31.810 6.704 -13.742 1.00 62.72 82 GLY A N 1
ATOM 620 C CA . GLY A 1 82 ? 32.331 7.836 -14.515 1.00 62.72 82 GLY A CA 1
ATOM 621 C C . GLY A 1 82 ? 33.812 8.122 -14.234 1.00 62.72 82 GLY A C 1
ATOM 622 O O . GLY A 1 82 ? 34.583 8.400 -15.162 1.00 62.72 82 GLY A O 1
ATOM 623 N N . MET A 1 83 ? 34.229 8.001 -12.970 1.00 62.72 83 MET A N 1
ATOM 624 C CA . MET A 1 83 ? 35.614 8.215 -12.544 1.00 62.72 83 MET A CA 1
ATOM 625 C C . MET A 1 83 ? 36.549 7.112 -13.062 1.00 62.72 83 MET A C 1
ATOM 627 O O . MET A 1 83 ? 37.625 7.417 -13.581 1.00 62.72 83 MET A O 1
ATOM 631 N N . GLU A 1 84 ? 36.132 5.845 -12.984 1.00 69.19 84 GLU A N 1
ATOM 632 C CA . GLU A 1 84 ? 36.925 4.690 -13.437 1.00 69.19 84 GLU A CA 1
ATOM 633 C C . GLU A 1 84 ? 37.223 4.759 -14.944 1.00 69.19 84 GLU A C 1
ATOM 635 O O . GLU A 1 84 ? 38.380 4.641 -15.352 1.00 69.19 84 GLU A O 1
ATOM 640 N N . SER A 1 85 ? 36.227 5.112 -15.764 1.00 64.62 85 SER A N 1
ATOM 641 C CA . SER A 1 85 ? 36.415 5.282 -17.218 1.00 64.62 85 SER A CA 1
ATOM 642 C C . SER A 1 85 ? 37.378 6.420 -17.601 1.00 64.62 85 SER A C 1
ATOM 644 O O . SER A 1 85 ? 37.960 6.421 -18.689 1.00 64.62 85 SER A O 1
ATOM 646 N N . THR A 1 86 ? 37.556 7.405 -16.714 1.00 66.31 86 THR A N 1
ATOM 647 C CA . THR A 1 86 ? 38.469 8.535 -16.932 1.00 66.31 86 THR A CA 1
ATOM 648 C C . THR A 1 86 ? 39.913 8.148 -16.606 1.00 66.31 86 THR A C 1
ATOM 650 O O . THR A 1 86 ? 40.834 8.629 -17.264 1.00 66.31 86 THR A O 1
ATOM 653 N N . LEU A 1 87 ? 40.114 7.248 -15.637 1.00 67.06 87 LEU A N 1
ATOM 654 C CA . LEU A 1 87 ? 41.433 6.751 -15.239 1.00 67.06 87 LEU A CA 1
ATOM 655 C C . LEU A 1 87 ? 42.001 5.717 -16.217 1.00 67.06 87 LEU A C 1
ATOM 657 O O . LEU A 1 87 ? 43.210 5.688 -16.410 1.00 67.06 87 LEU A O 1
ATOM 661 N N . GLU A 1 88 ? 41.158 4.925 -16.883 1.00 63.94 88 GLU A N 1
ATOM 662 C CA . GLU A 1 88 ? 41.607 3.986 -17.926 1.00 63.94 88 GLU A CA 1
ATOM 663 C C . GLU A 1 88 ? 42.040 4.673 -19.235 1.00 63.94 88 GLU A C 1
ATOM 665 O O . GLU A 1 88 ? 42.584 4.027 -20.132 1.00 63.94 88 GLU A O 1
ATOM 670 N N . ARG A 1 89 ? 41.790 5.983 -19.370 1.00 61.47 89 ARG A N 1
ATOM 671 C CA . ARG A 1 89 ? 42.105 6.763 -20.577 1.00 61.47 89 ARG A CA 1
ATOM 672 C C . ARG A 1 89 ? 43.338 7.667 -20.438 1.00 61.47 89 ARG A C 1
ATOM 674 O O . ARG A 1 89 ? 43.569 8.494 -21.323 1.00 61.47 89 ARG A O 1
ATOM 681 N N . ILE A 1 90 ? 44.106 7.509 -19.357 1.00 46.16 90 ILE A N 1
ATOM 682 C CA . ILE A 1 90 ? 45.408 8.157 -19.105 1.00 46.16 90 ILE A CA 1
ATOM 683 C C . ILE A 1 90 ? 46.503 7.093 -19.164 1.00 46.16 90 ILE A C 1
ATOM 685 O O . ILE A 1 90 ? 47.545 7.379 -19.797 1.00 46.16 90 ILE A O 1
#